Protein AF-A0A850QCF2-F1 (afdb_monomer)

Organism: NCBI:txid2729614

Structure (mmCIF, N/CA/C/O backbone):
data_AF-A0A850QCF2-F1
#
_entry.id   AF-A0A850QCF2-F1
#
loop_
_atom_site.group_PDB
_atom_site.id
_atom_site.type_symbol
_atom_site.label_atom_id
_atom_site.label_alt_id
_atom_site.label_comp_id
_atom_site.label_asym_id
_atom_site.label_entity_id
_atom_site.label_seq_id
_atom_site.pdbx_PDB_ins_code
_atom_site.Cartn_x
_atom_site.Cartn_y
_atom_site.Cartn_z
_atom_site.occupancy
_atom_site.B_iso_or_equiv
_atom_site.auth_seq_id
_atom_site.auth_comp_id
_atom_site.auth_asym_id
_atom_site.auth_atom_id
_atom_site.pdbx_PDB_model_num
ATOM 1 N N . MET A 1 1 ? -10.820 -9.835 17.219 1.00 57.31 1 MET A N 1
ATOM 2 C CA . MET A 1 1 ? -11.211 -9.690 15.806 1.00 57.31 1 MET A CA 1
ATOM 3 C C . MET A 1 1 ? -10.052 -10.197 14.984 1.00 57.31 1 MET A C 1
ATOM 5 O O . MET A 1 1 ? -8.922 -9.840 15.303 1.00 57.31 1 MET A O 1
ATOM 9 N N . ASP A 1 2 ? -10.322 -11.076 14.027 1.00 75.44 2 ASP A N 1
ATOM 10 C CA . ASP A 1 2 ? -9.304 -11.530 13.084 1.00 75.44 2 ASP A CA 1
ATOM 11 C C . ASP A 1 2 ? -8.929 -10.372 12.156 1.00 75.44 2 ASP A C 1
ATOM 13 O O . ASP A 1 2 ? -9.788 -9.575 11.780 1.00 75.44 2 ASP A O 1
ATOM 17 N N . LYS A 1 3 ? -7.638 -10.242 11.844 1.00 80.69 3 LYS A N 1
ATOM 18 C CA . LYS A 1 3 ? -7.148 -9.202 10.937 1.00 80.69 3 LYS A CA 1
ATOM 19 C C . LYS A 1 3 ? -7.465 -9.570 9.490 1.00 80.69 3 LYS A C 1
ATOM 21 O O . LYS A 1 3 ? -7.282 -10.726 9.100 1.00 80.69 3 LYS A O 1
ATOM 26 N N . ILE A 1 4 ? -7.885 -8.590 8.693 1.00 88.31 4 ILE A N 1
ATOM 27 C CA . ILE A 1 4 ? -8.077 -8.760 7.246 1.00 88.31 4 ILE A CA 1
ATOM 28 C C . ILE A 1 4 ? -6.694 -8.791 6.602 1.00 88.31 4 ILE A C 1
ATOM 30 O O . ILE A 1 4 ? -5.957 -7.815 6.665 1.00 88.31 4 ILE A O 1
ATOM 34 N N . LYS A 1 5 ? -6.300 -9.912 6.004 1.00 91.62 5 LYS A N 1
ATOM 35 C CA . LYS A 1 5 ? -4.967 -10.033 5.401 1.00 91.62 5 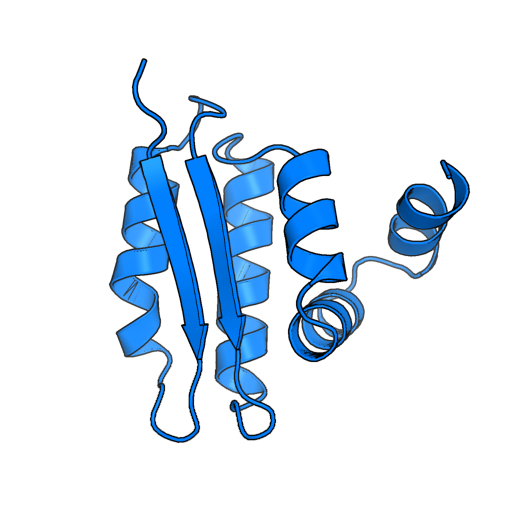LYS A CA 1
ATOM 36 C C . LYS A 1 5 ? -4.992 -9.545 3.963 1.00 91.62 5 LYS A C 1
ATOM 38 O O . LYS A 1 5 ? -5.753 -10.070 3.155 1.00 91.62 5 LYS A O 1
ATOM 43 N N . ILE A 1 6 ? -4.134 -8.582 3.648 1.00 91.69 6 ILE A N 1
ATOM 44 C CA . ILE A 1 6 ? -4.009 -7.992 2.317 1.00 91.69 6 ILE A CA 1
ATOM 45 C C . ILE A 1 6 ? -2.576 -8.201 1.846 1.00 91.69 6 ILE A C 1
ATOM 47 O O . ILE A 1 6 ? -1.633 -7.666 2.431 1.00 91.69 6 ILE A O 1
ATOM 51 N N . ASN A 1 7 ? -2.422 -8.987 0.781 1.00 91.50 7 ASN A N 1
ATOM 52 C CA . ASN A 1 7 ? -1.121 -9.232 0.182 1.00 91.50 7 ASN A CA 1
ATOM 53 C C . ASN A 1 7 ? -0.861 -8.249 -0.959 1.00 91.50 7 ASN A C 1
ATOM 55 O O . ASN A 1 7 ? -1.599 -8.214 -1.941 1.00 91.50 7 ASN A O 1
ATOM 59 N N . LEU A 1 8 ? 0.203 -7.472 -0.826 1.00 91.25 8 LEU A N 1
ATOM 60 C CA . LEU A 1 8 ? 0.691 -6.541 -1.828 1.00 91.25 8 LEU A CA 1
ATOM 61 C C . LEU A 1 8 ? 1.764 -7.260 -2.643 1.00 91.25 8 LEU A C 1
ATOM 63 O O . LEU A 1 8 ? 2.940 -7.252 -2.276 1.00 91.25 8 LEU A O 1
ATOM 67 N N . SER A 1 9 ? 1.346 -7.911 -3.726 1.00 89.75 9 SER A N 1
ATOM 68 C CA . SER A 1 9 ? 2.249 -8.671 -4.588 1.00 89.75 9 SER A CA 1
ATOM 69 C C . SER A 1 9 ? 2.320 -8.108 -5.998 1.00 89.75 9 SER A C 1
ATOM 71 O O . SER A 1 9 ? 1.293 -7.736 -6.568 1.00 89.75 9 SER A O 1
ATOM 73 N N . SER A 1 10 ? 3.517 -8.092 -6.576 1.00 89.38 10 SER A N 1
ATOM 74 C CA . SER A 1 10 ? 3.733 -7.692 -7.966 1.00 89.38 10 SER A CA 1
ATOM 75 C C . SER A 1 10 ? 4.895 -8.475 -8.571 1.00 89.38 10 SER A C 1
ATOM 77 O O . SER A 1 10 ? 5.949 -8.592 -7.953 1.00 89.38 10 SER A O 1
ATOM 79 N N . GLN A 1 11 ? 4.681 -8.971 -9.787 1.00 88.06 11 GLN A N 1
ATOM 80 C CA . GLN A 1 11 ? 5.633 -9.687 -10.637 1.00 88.06 11 GLN A CA 1
ATOM 81 C C . GLN A 1 11 ? 5.652 -9.040 -12.032 1.00 88.06 11 GLN A C 1
ATOM 83 O O . GLN A 1 11 ? 4.789 -8.217 -12.356 1.00 88.06 11 GLN A O 1
ATOM 88 N N . MET A 1 12 ? 6.575 -9.450 -12.905 1.00 87.00 12 MET A N 1
ATOM 89 C CA . MET A 1 12 ? 6.663 -8.968 -14.295 1.00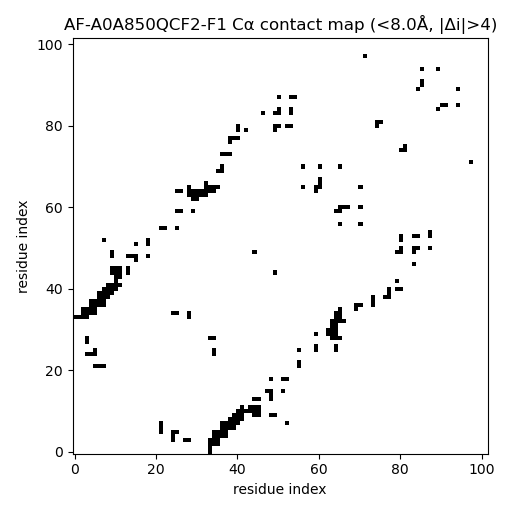 87.00 12 MET A CA 1
ATOM 90 C C . MET A 1 12 ? 5.328 -8.992 -15.067 1.00 87.00 12 MET A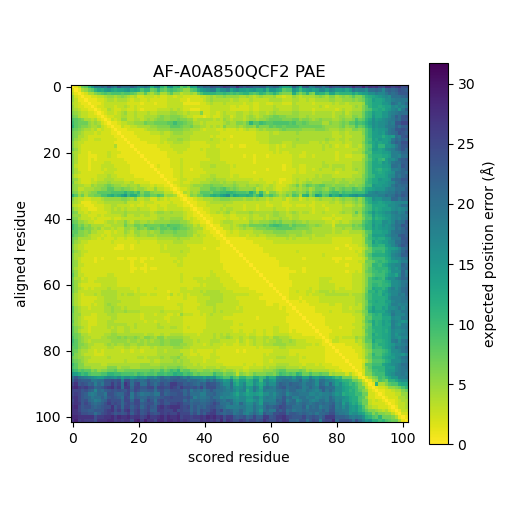 C 1
ATOM 92 O O . MET A 1 12 ? 5.069 -8.118 -15.894 1.00 87.00 12 MET A O 1
ATOM 96 N N . THR A 1 13 ? 4.490 -10.007 -14.837 1.00 88.81 13 THR A N 1
ATOM 97 C CA . THR A 1 13 ? 3.214 -10.205 -15.548 1.00 88.81 13 THR A CA 1
ATOM 98 C C . THR A 1 13 ? 2.027 -9.516 -14.883 1.00 88.81 13 THR A C 1
ATOM 100 O O . THR A 1 13 ? 0.941 -9.512 -15.461 1.00 88.81 13 THR A O 1
ATOM 103 N N . THR A 1 14 ? 2.214 -8.941 -13.693 1.00 87.62 14 THR A N 1
ATOM 104 C CA . THR A 1 14 ? 1.148 -8.267 -12.954 1.00 87.62 14 THR A CA 1
ATOM 105 C C . THR A 1 14 ? 0.687 -7.021 -13.703 1.00 87.62 14 THR A C 1
ATOM 107 O O . THR A 1 14 ? 1.474 -6.246 -14.249 1.00 87.62 14 THR A O 1
ATOM 110 N N . THR A 1 15 ? -0.621 -6.818 -13.715 1.00 90.69 15 THR A N 1
ATOM 111 C CA . THR A 1 15 ? -1.307 -5.682 -14.322 1.00 90.69 15 THR A CA 1
ATOM 112 C C . THR A 1 15 ? -2.149 -4.953 -13.278 1.00 90.69 15 THR A C 1
ATOM 114 O O . THR A 1 15 ? -2.319 -5.410 -12.151 1.00 90.69 15 THR A O 1
ATOM 117 N N . LEU A 1 16 ? -2.725 -3.805 -13.643 1.00 87.81 16 LEU A N 1
ATOM 118 C CA . LEU A 1 16 ? -3.617 -3.071 -12.738 1.00 87.81 16 LEU A CA 1
ATOM 119 C C . LEU A 1 16 ? -4.895 -3.849 -12.382 1.00 87.81 16 LEU A C 1
ATOM 121 O O . LEU A 1 16 ? -5.436 -3.639 -11.302 1.00 87.81 16 LEU A O 1
ATOM 125 N N . ALA A 1 17 ? -5.372 -4.738 -13.260 1.00 89.44 17 ALA A N 1
ATOM 126 C CA . ALA A 1 17 ? -6.545 -5.568 -12.975 1.00 89.44 17 ALA A CA 1
ATOM 127 C C . ALA A 1 17 ? -6.266 -6.557 -11.833 1.00 89.44 17 ALA A C 1
ATOM 129 O O . ALA A 1 17 ? -7.131 -6.821 -11.001 1.00 89.44 17 ALA A O 1
ATOM 130 N N . ASP A 1 18 ? -5.021 -7.019 -11.721 1.00 90.88 18 ASP A N 1
ATOM 131 C CA . ASP A 1 18 ? -4.593 -7.920 -10.651 1.00 90.88 18 ASP A CA 1
ATOM 132 C C . ASP A 1 18 ? -4.555 -7.229 -9.274 1.00 90.88 18 ASP A C 1
ATOM 134 O O . ASP A 1 18 ? -4.427 -7.896 -8.249 1.00 90.88 18 ASP A O 1
ATOM 138 N N . LEU A 1 19 ? -4.718 -5.899 -9.225 1.00 92.12 19 LEU A N 1
ATOM 139 C CA . LEU A 1 19 ? -4.837 -5.129 -7.985 1.00 92.12 19 LEU A CA 1
ATOM 140 C C . LEU A 1 19 ? -6.277 -5.038 -7.457 1.00 92.12 19 LEU A C 1
ATOM 142 O O . LEU A 1 19 ? -6.488 -4.518 -6.360 1.00 92.12 19 LEU A O 1
ATOM 146 N N . GLU A 1 20 ? -7.281 -5.536 -8.187 1.00 93.06 20 GLU A N 1
ATOM 147 C CA . GLU A 1 20 ? -8.672 -5.523 -7.716 1.00 93.06 20 GLU A CA 1
ATOM 148 C C . GLU A 1 20 ? -8.863 -6.207 -6.351 1.00 93.06 20 GLU A C 1
ATOM 150 O O . GLU A 1 20 ? -9.502 -5.598 -5.491 1.00 93.06 20 GLU A O 1
ATOM 155 N N . PRO A 1 21 ? -8.291 -7.395 -6.074 1.00 92.75 21 PRO A N 1
ATOM 156 C CA . PRO A 1 21 ? -8.401 -8.024 -4.756 1.00 92.75 21 PRO A CA 1
ATOM 157 C C . PRO A 1 21 ? -7.795 -7.180 -3.628 1.00 92.75 21 PRO A C 1
ATOM 159 O O . PRO A 1 21 ? -8.331 -7.156 -2.523 1.00 92.75 21 PRO A O 1
ATOM 162 N N . VAL A 1 22 ? -6.710 -6.449 -3.907 1.00 92.94 22 VAL A N 1
ATOM 163 C CA . VAL A 1 22 ? -6.089 -5.524 -2.944 1.00 92.94 22 VAL A CA 1
ATOM 164 C C . VAL A 1 22 ? -7.037 -4.365 -2.643 1.00 92.94 22 VAL A C 1
ATOM 166 O O . VAL A 1 22 ? -7.264 -4.041 -1.477 1.00 92.94 22 VAL A O 1
ATOM 169 N N . ARG A 1 23 ? -7.643 -3.775 -3.683 1.00 93.25 23 ARG A N 1
ATOM 170 C CA . ARG A 1 23 ? -8.665 -2.729 -3.532 1.00 93.25 23 ARG A CA 1
ATOM 171 C C . ARG A 1 23 ? -9.840 -3.222 -2.687 1.00 93.25 23 ARG A C 1
ATOM 173 O O . ARG A 1 23 ? -10.214 -2.540 -1.738 1.00 93.25 23 ARG A O 1
ATOM 180 N N . PHE A 1 24 ? -10.385 -4.398 -2.995 1.00 93.56 24 PHE A N 1
ATOM 181 C CA . PHE A 1 24 ? -11.502 -4.972 -2.242 1.00 93.56 24 PHE A CA 1
ATOM 182 C C . PHE A 1 24 ? -11.142 -5.231 -0.777 1.00 93.56 24 PHE A C 1
ATOM 184 O O . PHE A 1 24 ? -11.904 -4.843 0.102 1.00 93.56 24 PHE A O 1
ATOM 191 N N . GLY A 1 25 ? -9.963 -5.792 -0.497 1.00 91.44 25 GLY A N 1
ATOM 192 C CA . GLY A 1 25 ? -9.518 -6.011 0.881 1.00 91.44 25 GLY A CA 1
ATOM 193 C C . GLY A 1 25 ? -9.430 -4.711 1.689 1.00 91.44 25 GLY A C 1
ATOM 194 O O . GLY A 1 25 ? -9.804 -4.682 2.861 1.00 91.44 25 GLY A O 1
ATOM 195 N N . PHE A 1 26 ? -8.988 -3.612 1.067 1.00 92.88 26 PHE A N 1
ATOM 196 C CA . PHE A 1 26 ? -8.976 -2.302 1.723 1.00 92.88 26 PHE A CA 1
ATOM 197 C C . PHE A 1 26 ? -10.374 -1.730 1.950 1.00 92.88 26 PHE A C 1
ATOM 199 O O . PHE A 1 26 ? -10.617 -1.147 3.004 1.00 92.88 26 PHE A O 1
ATOM 206 N N . GLU A 1 27 ? -11.288 -1.911 0.998 1.00 93.25 27 GLU A N 1
ATOM 207 C CA . GLU A 1 27 ? -12.690 -1.506 1.143 1.00 93.25 27 GLU A CA 1
ATOM 208 C C . GLU A 1 27 ? -13.379 -2.263 2.286 1.00 93.25 27 GLU A C 1
ATOM 210 O O . GLU A 1 27 ? -14.093 -1.651 3.078 1.00 93.25 27 GLU A O 1
ATOM 215 N N . GLU A 1 28 ? -13.118 -3.565 2.431 1.00 91.69 28 GLU A N 1
ATOM 216 C CA . GLU A 1 28 ? -13.641 -4.373 3.541 1.00 91.69 28 GLU A CA 1
ATOM 217 C C . GLU A 1 28 ? -13.071 -3.955 4.903 1.00 91.69 28 GLU A C 1
ATOM 219 O O . GLU A 1 28 ? -13.753 -4.056 5.923 1.00 91.69 28 GLU A O 1
ATOM 224 N N . ALA A 1 29 ? -11.830 -3.470 4.932 1.00 89.25 29 ALA A N 1
ATOM 225 C CA . ALA A 1 29 ? -11.159 -3.043 6.154 1.00 89.25 29 ALA A CA 1
ATOM 226 C C . ALA A 1 29 ? -11.419 -1.576 6.535 1.00 89.25 29 ALA A C 1
ATOM 228 O O . ALA A 1 29 ? -10.998 -1.158 7.619 1.00 89.25 29 ALA A O 1
ATOM 229 N N . ALA A 1 30 ? -12.095 -0.791 5.695 1.00 91.69 30 ALA A N 1
ATOM 230 C CA . ALA A 1 30 ? -12.318 0.635 5.922 1.00 91.69 30 ALA A CA 1
ATOM 231 C C . ALA A 1 30 ? -12.955 0.921 7.297 1.00 91.69 30 ALA A C 1
ATOM 233 O O . ALA A 1 30 ? -13.956 0.320 7.687 1.00 91.69 30 ALA A O 1
ATOM 234 N N . GLY A 1 31 ? -12.352 1.842 8.053 1.00 86.38 31 GLY A N 1
ATOM 235 C CA . GLY A 1 31 ? -12.791 2.243 9.393 1.00 86.38 31 GLY A CA 1
ATOM 236 C C . GLY A 1 31 ? -12.550 1.218 10.508 1.00 86.38 31 GLY A C 1
ATOM 237 O O . GLY A 1 31 ? -13.027 1.430 11.622 1.00 86.38 31 GLY A O 1
ATOM 238 N N . THR A 1 32 ? -11.848 0.113 10.235 1.00 85.69 32 THR A N 1
ATOM 239 C CA . THR A 1 32 ? -11.617 -0.959 11.223 1.00 85.69 32 THR A CA 1
ATOM 240 C C . THR A 1 32 ? -10.201 -0.996 11.793 1.00 85.69 32 THR A C 1
ATOM 242 O O . THR A 1 32 ? -9.987 -1.674 12.797 1.00 85.69 32 THR A O 1
ATOM 245 N N . GLU A 1 33 ? -9.234 -0.342 11.137 1.00 81.25 33 GLU A N 1
ATOM 246 C CA . GLU A 1 33 ? -7.791 -0.424 11.430 1.00 81.25 33 GLU A CA 1
ATOM 247 C C . GLU A 1 33 ? -7.279 -1.870 11.607 1.00 81.25 33 GLU A C 1
ATOM 249 O O . GLU A 1 33 ? -6.329 -2.139 12.346 1.00 81.25 33 GLU A O 1
ATOM 254 N N . SER A 1 34 ? -7.939 -2.833 10.955 1.00 80.75 34 SER A N 1
ATOM 255 C CA . SER A 1 34 ? -7.722 -4.264 11.181 1.00 80.75 34 SER A CA 1
ATOM 256 C C . SER A 1 34 ? -6.983 -4.960 10.043 1.00 80.75 34 SER A C 1
ATOM 258 O O . SER A 1 34 ? -6.683 -6.150 10.168 1.00 80.75 34 SER A O 1
ATOM 260 N N . ALA A 1 35 ? -6.661 -4.253 8.953 1.00 87.69 35 ALA A N 1
ATOM 261 C CA . ALA A 1 35 ? -5.934 -4.863 7.852 1.00 87.69 35 ALA A CA 1
ATOM 262 C C . ALA A 1 35 ? -4.477 -5.145 8.237 1.00 87.69 35 ALA A C 1
ATOM 264 O O . ALA A 1 35 ? -3.798 -4.316 8.834 1.00 87.69 35 ALA A O 1
ATOM 265 N N . GLU A 1 36 ? -3.977 -6.320 7.882 1.00 90.50 36 GLU A N 1
ATOM 266 C CA . GLU A 1 36 ? -2.579 -6.717 7.982 1.00 90.50 36 GLU A CA 1
ATOM 267 C C . GLU A 1 36 ? -1.981 -6.753 6.577 1.00 90.50 36 GLU A C 1
ATOM 269 O O . GLU A 1 36 ? -2.470 -7.480 5.713 1.00 90.50 36 GLU A O 1
ATOM 274 N N . LEU A 1 37 ? -0.933 -5.958 6.362 1.00 89.81 37 LEU A N 1
ATOM 275 C CA . LEU A 1 37 ? -0.233 -5.874 5.087 1.00 89.81 37 LEU A CA 1
ATOM 276 C C . LEU A 1 37 ? 0.926 -6.867 5.044 1.00 89.81 37 LEU A C 1
ATOM 278 O O . LEU A 1 37 ? 1.763 -6.891 5.948 1.00 89.81 37 LEU A O 1
ATOM 282 N N . THR A 1 38 ? 1.006 -7.633 3.964 1.00 89.75 38 THR A N 1
ATOM 283 C CA . THR A 1 38 ? 2.201 -8.396 3.588 1.00 89.75 38 THR A CA 1
ATOM 284 C C . THR A 1 38 ? 2.680 -7.940 2.218 1.00 89.75 38 THR A C 1
ATOM 286 O O . THR A 1 38 ? 1.873 -7.481 1.412 1.00 89.75 38 THR A O 1
ATOM 289 N N . THR A 1 39 ? 3.980 -8.042 1.951 1.00 87.06 39 THR A N 1
ATOM 290 C CA . THR A 1 39 ? 4.587 -7.605 0.687 1.00 87.06 39 THR A CA 1
ATOM 291 C C . THR A 1 39 ? 5.372 -8.724 0.035 1.00 87.06 39 THR A C 1
ATOM 293 O O . THR A 1 39 ? 6.134 -9.422 0.700 1.00 87.06 39 THR A O 1
ATOM 296 N N . ASP A 1 40 ? 5.195 -8.856 -1.276 1.00 90.25 40 ASP A N 1
ATOM 297 C CA . ASP A 1 40 ? 5.931 -9.784 -2.135 1.00 90.25 40 ASP A CA 1
ATOM 298 C C . ASP A 1 40 ? 6.106 -9.145 -3.523 1.00 90.25 40 ASP A C 1
ATOM 300 O O . ASP A 1 40 ? 5.323 -9.364 -4.448 1.00 90.25 40 ASP A O 1
ATOM 304 N N . ILE A 1 41 ? 7.050 -8.206 -3.618 1.00 90.00 41 ILE A N 1
ATOM 305 C CA . ILE A 1 41 ? 7.243 -7.348 -4.795 1.00 90.00 41 ILE A CA 1
ATOM 306 C C . ILE A 1 41 ? 8.581 -7.681 -5.445 1.00 90.00 41 ILE A C 1
ATOM 308 O O . ILE A 1 41 ? 9.629 -7.440 -4.846 1.00 90.00 41 ILE A O 1
ATOM 312 N N . ASP A 1 42 ? 8.529 -8.155 -6.688 1.00 88.62 42 ASP A N 1
ATOM 313 C CA . ASP A 1 42 ? 9.708 -8.531 -7.464 1.00 88.62 42 ASP A CA 1
ATOM 314 C C . ASP A 1 42 ? 10.478 -7.322 -8.014 1.00 88.62 42 ASP A C 1
ATOM 316 O O . ASP A 1 42 ? 9.923 -6.258 -8.327 1.00 88.62 42 ASP A O 1
ATOM 320 N N . ASP A 1 43 ? 11.774 -7.539 -8.240 1.00 82.88 43 ASP A N 1
ATOM 321 C CA . ASP A 1 43 ? 12.712 -6.572 -8.818 1.00 82.88 43 ASP A CA 1
ATOM 322 C C . ASP A 1 43 ? 12.440 -6.224 -10.291 1.00 82.88 43 ASP A C 1
ATOM 324 O O . ASP A 1 43 ? 13.050 -5.299 -10.827 1.00 82.88 43 ASP A O 1
ATOM 328 N N . ASP A 1 44 ? 11.512 -6.893 -10.964 1.00 87.19 44 ASP A N 1
ATOM 329 C CA . ASP A 1 44 ? 11.079 -6.581 -12.332 1.00 87.19 44 ASP A CA 1
ATOM 330 C C . ASP A 1 44 ? 9.627 -6.079 -12.407 1.00 87.19 44 ASP A C 1
ATOM 332 O O . ASP A 1 44 ? 9.103 -5.846 -13.498 1.00 87.19 44 ASP A O 1
ATOM 336 N N . SER A 1 45 ? 9.008 -5.827 -11.248 1.00 87.38 45 SER A N 1
ATOM 337 C CA . SER A 1 45 ? 7.685 -5.215 -11.142 1.00 87.38 45 SER A CA 1
ATOM 338 C C . SER A 1 45 ? 7.576 -3.925 -11.951 1.00 87.38 45 SER A C 1
ATOM 340 O O . SER A 1 45 ? 8.452 -3.057 -11.895 1.00 87.38 45 SER A O 1
ATOM 342 N N . SER A 1 46 ? 6.454 -3.781 -12.657 1.00 87.50 46 SER A N 1
ATOM 343 C CA . SER A 1 46 ? 6.141 -2.590 -13.444 1.00 87.50 46 SER A CA 1
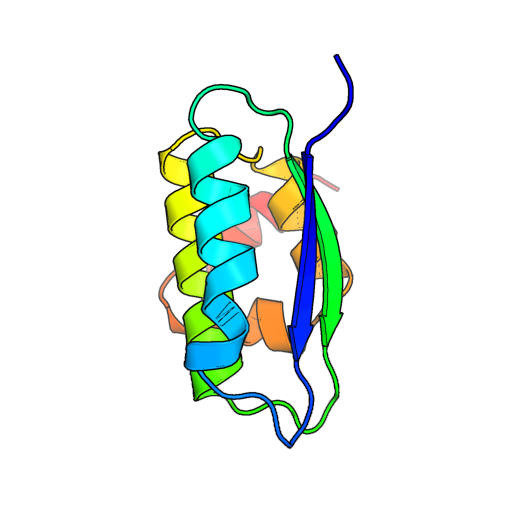ATOM 344 C C . SER A 1 46 ? 5.914 -1.372 -12.554 1.00 87.50 46 SER A C 1
ATOM 346 O O . SER A 1 46 ? 5.101 -1.422 -11.628 1.00 87.50 46 SER A O 1
ATOM 348 N N . ASP A 1 47 ? 6.539 -0.243 -12.901 1.00 85.81 47 ASP A N 1
ATOM 349 C CA . ASP A 1 47 ? 6.321 1.043 -12.232 1.00 85.81 47 ASP A CA 1
ATOM 350 C C . ASP A 1 47 ? 4.824 1.367 -12.120 1.00 85.81 47 ASP A C 1
ATOM 352 O O . ASP A 1 47 ? 4.365 1.769 -11.059 1.00 85.81 47 ASP A O 1
ATOM 356 N N . VAL A 1 48 ? 4.032 1.125 -13.173 1.00 86.06 48 VAL A N 1
ATOM 357 C CA . VAL A 1 48 ? 2.580 1.395 -13.178 1.00 86.06 48 VAL A CA 1
ATOM 358 C C . VAL A 1 48 ? 1.846 0.600 -12.094 1.00 86.06 48 VAL A C 1
ATOM 360 O O . VAL A 1 48 ? 0.954 1.135 -11.437 1.00 86.06 48 VAL A O 1
ATOM 363 N N . VAL A 1 49 ? 2.229 -0.659 -11.883 1.00 89.88 49 VAL A N 1
ATOM 364 C CA . VAL A 1 49 ? 1.641 -1.519 -10.847 1.00 89.88 49 VAL A CA 1
ATOM 365 C C . VAL A 1 49 ? 2.078 -1.054 -9.463 1.00 89.88 49 VAL A C 1
ATOM 367 O O . VAL A 1 49 ? 1.234 -0.906 -8.584 1.00 89.88 49 VAL A O 1
ATOM 370 N N . LEU A 1 50 ? 3.362 -0.735 -9.282 1.00 90.56 50 LEU A N 1
ATOM 371 C CA . LEU A 1 50 ? 3.883 -0.182 -8.027 1.00 90.56 50 LEU A CA 1
ATOM 372 C C . LEU A 1 50 ? 3.186 1.134 -7.656 1.00 90.56 50 LEU A C 1
ATOM 374 O O . LEU A 1 50 ? 2.810 1.337 -6.501 1.00 90.56 50 LEU A O 1
ATOM 378 N N . PHE A 1 51 ? 2.943 1.997 -8.645 1.00 87.69 51 PHE A N 1
ATOM 379 C CA . PHE A 1 51 ? 2.157 3.217 -8.486 1.00 87.69 51 PHE A CA 1
ATOM 380 C C . PHE A 1 51 ? 0.715 2.915 -8.064 1.00 87.69 51 PHE A C 1
ATOM 382 O O . PHE A 1 51 ? 0.214 3.542 -7.130 1.00 87.69 51 PHE A O 1
ATOM 389 N N . GLY A 1 52 ? 0.061 1.939 -8.698 1.00 89.31 52 GLY A N 1
ATOM 390 C CA . GLY A 1 52 ? -1.286 1.503 -8.324 1.00 89.31 52 GLY A CA 1
ATOM 391 C C . GLY A 1 52 ? -1.359 0.985 -6.885 1.00 89.31 52 GLY A C 1
ATOM 392 O O . GLY A 1 52 ? -2.223 1.411 -6.119 1.00 89.31 52 GLY A O 1
ATOM 393 N N . ILE A 1 53 ? -0.412 0.135 -6.478 1.00 93.25 53 ILE A N 1
ATOM 394 C CA . ILE A 1 53 ? -0.310 -0.388 -5.106 1.00 93.25 53 ILE A CA 1
ATOM 395 C C . ILE A 1 53 ? -0.148 0.761 -4.106 1.00 93.25 53 ILE A C 1
ATOM 397 O O . ILE A 1 53 ? -0.858 0.824 -3.101 1.00 93.25 53 ILE A O 1
ATOM 401 N N . ALA A 1 54 ? 0.748 1.705 -4.386 1.00 90.88 54 ALA A N 1
ATOM 402 C CA . ALA A 1 54 ? 0.989 2.835 -3.502 1.00 90.88 54 ALA A CA 1
ATOM 403 C C . ALA A 1 54 ? -0.231 3.769 -3.375 1.00 90.88 54 ALA A C 1
ATOM 405 O O . ALA A 1 54 ? -0.554 4.216 -2.271 1.00 90.88 54 ALA A O 1
ATOM 406 N N . GLN A 1 55 ? -0.974 4.006 -4.462 1.00 88.94 55 GLN A N 1
ATOM 407 C CA . GLN A 1 55 ? -2.250 4.732 -4.415 1.00 88.94 55 GLN A CA 1
ATOM 408 C C . GLN A 1 55 ? -3.290 4.021 -3.544 1.00 88.94 55 GLN A C 1
ATOM 410 O O . GLN A 1 55 ? -3.943 4.674 -2.727 1.00 88.94 55 GLN A O 1
ATOM 415 N N . LEU A 1 56 ? -3.420 2.698 -3.671 1.00 91.94 56 LEU A N 1
ATOM 416 C CA . LEU A 1 56 ? -4.356 1.909 -2.866 1.00 91.94 56 LEU A CA 1
ATOM 417 C C . LEU A 1 56 ? -4.035 1.996 -1.373 1.00 91.94 56 LEU A C 1
ATOM 419 O O . LEU A 1 56 ? -4.938 2.212 -0.568 1.00 91.94 56 LEU A O 1
ATOM 423 N N . ILE A 1 57 ? -2.760 1.915 -0.997 1.00 91.62 57 ILE A N 1
ATOM 424 C CA . ILE A 1 57 ? -2.352 2.033 0.408 1.00 91.62 57 ILE A CA 1
ATOM 425 C C . ILE A 1 57 ? -2.594 3.451 0.949 1.00 91.62 57 ILE A C 1
ATOM 427 O O . ILE A 1 57 ? -3.011 3.601 2.096 1.00 91.62 57 ILE A O 1
ATOM 431 N N . MET A 1 58 ? -2.380 4.505 0.154 1.00 88.12 58 MET A N 1
ATOM 432 C CA . MET A 1 58 ? -2.708 5.872 0.586 1.00 88.12 58 MET A CA 1
ATOM 433 C C . MET A 1 58 ? -4.208 6.062 0.825 1.00 88.12 58 MET A C 1
ATOM 435 O O . MET A 1 58 ? -4.596 6.703 1.803 1.00 88.12 58 MET A O 1
ATOM 439 N N . VAL A 1 59 ? -5.054 5.490 -0.035 1.00 89.00 59 VAL A N 1
ATOM 440 C CA . VAL A 1 59 ? -6.505 5.467 0.189 1.00 89.00 59 VAL A CA 1
ATOM 441 C C . VAL A 1 59 ? -6.824 4.682 1.459 1.00 89.00 59 VAL A C 1
ATOM 443 O O . VAL A 1 59 ? -7.521 5.201 2.323 1.00 89.00 59 VAL A O 1
ATOM 446 N N . ALA A 1 60 ? -6.248 3.493 1.634 1.00 89.75 60 ALA A N 1
ATOM 447 C CA . ALA A 1 60 ? -6.441 2.668 2.824 1.00 89.75 60 ALA A CA 1
ATOM 448 C C . ALA A 1 60 ? -6.060 3.395 4.122 1.00 89.75 60 ALA A C 1
ATOM 450 O O . ALA A 1 60 ? -6.749 3.269 5.133 1.00 89.75 60 ALA A O 1
ATOM 451 N N . LEU A 1 61 ? -4.991 4.194 4.097 1.00 88.44 61 LEU A N 1
ATOM 452 C CA . LEU A 1 61 ? -4.581 5.017 5.229 1.00 88.44 61 LEU A CA 1
ATOM 453 C C . LEU A 1 61 ? -5.603 6.123 5.529 1.00 88.44 61 LEU A C 1
ATOM 455 O O . LEU A 1 61 ? -5.926 6.375 6.689 1.00 88.44 61 LEU A O 1
ATOM 459 N N . LYS A 1 62 ? -6.129 6.784 4.491 1.00 88.38 62 LYS A N 1
ATOM 460 C CA . LYS A 1 62 ? -7.158 7.826 4.628 1.00 88.38 62 LYS A CA 1
ATOM 461 C C . LYS A 1 62 ? -8.473 7.262 5.171 1.00 88.38 62 LYS A C 1
ATOM 463 O O . LYS A 1 62 ? -9.108 7.901 6.007 1.00 88.38 62 LYS A O 1
ATOM 468 N N . GLU A 1 63 ? -8.846 6.071 4.721 1.00 89.94 63 GLU A N 1
ATOM 469 C CA . GLU A 1 63 ? -10.054 5.354 5.139 1.00 89.94 63 GLU A CA 1
ATOM 470 C C . GLU A 1 63 ? -9.867 4.587 6.462 1.00 89.94 63 GLU A C 1
ATOM 472 O O . GLU A 1 63 ? -10.759 3.850 6.871 1.00 89.94 63 GLU A O 1
ATOM 477 N N . GLN A 1 64 ? -8.727 4.742 7.152 1.00 89.81 64 GLN A N 1
ATOM 478 C CA . GLN A 1 64 ? -8.426 4.057 8.421 1.00 89.81 64 GLN A CA 1
ATOM 479 C C . GLN A 1 64 ? -8.562 2.524 8.322 1.00 89.81 64 GLN A C 1
ATOM 481 O O . GLN A 1 64 ? -8.956 1.849 9.271 1.00 89.81 64 GLN A O 1
ATOM 486 N N . ALA A 1 65 ? -8.256 1.957 7.155 1.00 90.44 65 ALA A N 1
ATOM 487 C CA . ALA A 1 65 ? -8.169 0.512 6.961 1.00 90.44 65 ALA A CA 1
ATOM 488 C C . ALA A 1 65 ? -6.848 -0.050 7.510 1.00 90.44 65 ALA A C 1
ATOM 490 O O . ALA A 1 65 ? -6.815 -1.152 8.057 1.00 90.44 65 ALA A O 1
ATOM 491 N N . VAL A 1 66 ? -5.774 0.737 7.395 1.00 90.19 66 VAL A N 1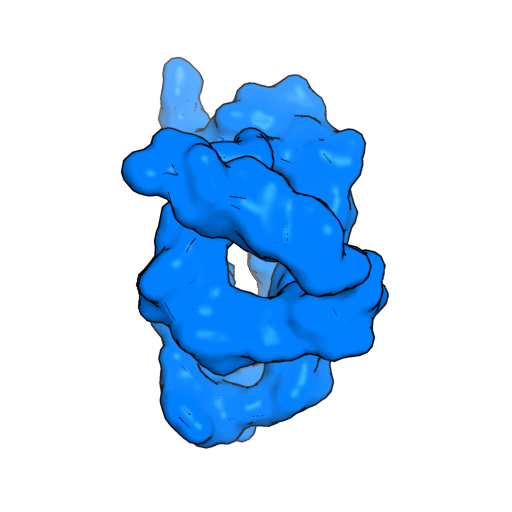
ATOM 492 C CA . VAL A 1 66 ? -4.420 0.444 7.888 1.00 90.19 66 VAL A CA 1
ATOM 493 C C . VAL A 1 66 ? -3.881 1.618 8.696 1.00 90.19 66 VAL A C 1
ATOM 495 O O . VAL A 1 66 ? -4.265 2.767 8.472 1.00 90.19 66 VAL A O 1
ATOM 498 N N . THR A 1 67 ? -2.939 1.347 9.595 1.00 89.06 67 THR A N 1
ATOM 499 C CA . THR A 1 67 ? -2.250 2.390 10.363 1.00 89.06 67 THR A CA 1
ATOM 500 C C . THR A 1 67 ? -0.963 2.853 9.677 1.00 89.06 67 THR A C 1
ATOM 502 O O . THR A 1 67 ? -0.362 2.140 8.868 1.00 89.06 67 THR A O 1
ATOM 505 N N . LYS A 1 68 ? -0.482 4.049 10.044 1.00 86.81 68 LYS A N 1
ATOM 506 C CA . LYS A 1 68 ? 0.802 4.587 9.552 1.00 86.81 68 LYS A CA 1
ATOM 507 C C . LYS A 1 68 ? 1.979 3.654 9.839 1.00 86.81 68 LYS A C 1
ATOM 509 O O . LYS A 1 68 ? 2.859 3.510 8.993 1.00 86.81 68 LYS A O 1
ATOM 514 N N . ASP A 1 69 ? 1.980 3.006 11.000 1.00 87.62 69 ASP A N 1
ATOM 515 C CA . ASP A 1 69 ? 3.053 2.097 11.405 1.00 87.62 69 ASP A CA 1
ATOM 516 C C . ASP A 1 69 ? 3.071 0.839 10.529 1.00 87.62 69 ASP A C 1
ATOM 518 O O . ASP A 1 69 ? 4.136 0.393 10.108 1.00 87.62 69 ASP A O 1
ATOM 522 N N . GLN A 1 70 ? 1.895 0.308 10.174 1.00 87.69 70 GLN A N 1
ATOM 523 C CA . GLN A 1 70 ? 1.780 -0.832 9.261 1.00 87.69 70 GLN A CA 1
ATOM 524 C C . GLN A 1 70 ? 2.264 -0.488 7.855 1.00 87.69 70 GLN A C 1
ATOM 526 O O . GLN A 1 70 ? 3.006 -1.265 7.254 1.00 87.69 70 GLN A O 1
ATOM 531 N N . VAL A 1 71 ? 1.891 0.688 7.344 1.00 88.94 71 VAL A N 1
ATOM 532 C CA . VAL A 1 71 ? 2.386 1.173 6.049 1.00 88.94 71 VAL A CA 1
ATOM 533 C C . VAL A 1 71 ? 3.901 1.358 6.097 1.00 88.94 71 VAL A C 1
ATOM 535 O O . VAL A 1 71 ? 4.600 0.900 5.206 1.00 88.94 71 VAL A O 1
ATOM 538 N N . THR A 1 72 ? 4.440 1.941 7.165 1.00 87.25 72 THR A N 1
ATOM 539 C CA . THR A 1 72 ? 5.890 2.150 7.300 1.00 87.25 72 THR A CA 1
ATOM 540 C C . THR A 1 72 ? 6.645 0.822 7.333 1.00 87.25 72 THR A C 1
ATOM 542 O O . THR A 1 72 ? 7.606 0.650 6.588 1.00 87.25 72 THR A O 1
ATOM 545 N N . ALA A 1 73 ? 6.175 -0.153 8.118 1.00 87.81 73 ALA A N 1
ATOM 546 C CA . ALA A 1 73 ? 6.754 -1.496 8.157 1.00 87.81 73 ALA A CA 1
ATOM 547 C C . ALA A 1 73 ? 6.739 -2.177 6.776 1.00 87.81 73 ALA A C 1
ATOM 549 O O . ALA A 1 73 ? 7.721 -2.800 6.386 1.00 87.81 73 ALA A O 1
ATOM 550 N N . THR A 1 74 ? 5.656 -1.995 6.018 1.00 88.25 74 THR A N 1
ATOM 551 C CA . THR A 1 74 ? 5.485 -2.491 4.641 1.00 88.25 74 THR A CA 1
ATOM 552 C C . THR A 1 74 ? 6.488 -1.855 3.670 1.00 88.25 74 THR A C 1
ATOM 554 O O . T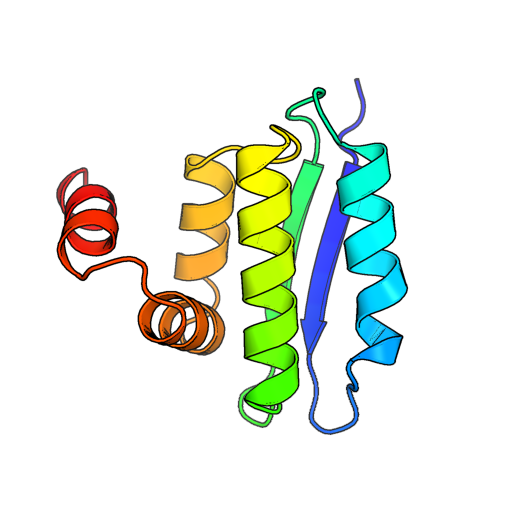HR A 1 74 ? 7.058 -2.537 2.822 1.00 88.25 74 THR A O 1
ATOM 557 N N . LEU A 1 75 ? 6.733 -0.547 3.786 1.00 87.75 75 LEU A N 1
ATOM 558 C CA . LEU A 1 75 ? 7.683 0.165 2.924 1.00 87.75 75 LEU A CA 1
ATOM 559 C C . LEU A 1 75 ? 9.136 -0.196 3.242 1.00 87.75 75 LEU A C 1
ATOM 561 O O . LEU A 1 75 ? 9.955 -0.285 2.331 1.00 87.75 75 LEU A O 1
ATOM 565 N N . LEU A 1 76 ? 9.455 -0.464 4.511 1.00 85.94 76 LEU A N 1
ATOM 566 C CA . LEU A 1 76 ? 10.791 -0.906 4.921 1.00 85.94 76 LEU A CA 1
ATOM 567 C C . LEU A 1 76 ? 11.169 -2.277 4.346 1.00 85.94 76 LEU A C 1
ATOM 569 O O . LEU A 1 76 ? 12.352 -2.541 4.140 1.00 85.94 76 LEU A O 1
ATOM 573 N N . THR A 1 77 ? 10.192 -3.146 4.074 1.00 86.06 77 THR A N 1
ATOM 574 C CA . THR A 1 77 ? 10.436 -4.468 3.480 1.00 86.06 77 THR A CA 1
ATOM 575 C C . THR A 1 77 ? 10.419 -4.462 1.951 1.00 86.06 77 THR A C 1
ATOM 577 O O . THR A 1 77 ? 10.804 -5.461 1.350 1.00 86.06 77 THR A O 1
ATOM 580 N N . SER A 1 78 ? 10.020 -3.357 1.304 1.00 86.94 78 SER A N 1
ATOM 581 C CA . SER A 1 78 ? 9.966 -3.243 -0.159 1.00 86.94 78 SER A CA 1
ATOM 582 C C . SER A 1 78 ? 10.520 -1.896 -0.658 1.00 86.94 78 SER A C 1
ATOM 584 O O . SER A 1 78 ? 9.770 -0.925 -0.804 1.00 86.94 78 SER A O 1
ATOM 586 N N . PRO A 1 79 ? 11.826 -1.825 -0.989 1.00 86.38 79 PRO A N 1
ATOM 587 C CA . PRO A 1 79 ? 12.470 -0.597 -1.464 1.00 86.38 79 PRO A CA 1
ATOM 588 C C . PRO A 1 79 ? 11.815 0.002 -2.716 1.00 86.38 79 PRO A C 1
ATOM 590 O O . PRO A 1 79 ? 11.602 1.209 -2.790 1.00 86.38 79 PRO A O 1
ATOM 593 N N . LYS A 1 80 ? 11.417 -0.837 -3.680 1.00 87.56 80 LYS A N 1
ATOM 594 C CA . LYS A 1 80 ? 10.735 -0.388 -4.904 1.00 87.56 80 LYS A CA 1
ATOM 595 C C . LYS A 1 80 ? 9.375 0.245 -4.641 1.00 87.56 80 LYS A C 1
ATOM 597 O O . LYS A 1 80 ? 9.012 1.230 -5.281 1.00 87.56 80 LYS A O 1
ATOM 602 N N . LEU A 1 81 ? 8.619 -0.311 -3.696 1.00 88.19 81 LEU A N 1
ATOM 603 C CA . LEU A 1 81 ? 7.356 0.286 -3.290 1.00 88.19 81 LEU A CA 1
ATOM 604 C C . LEU A 1 81 ? 7.599 1.619 -2.577 1.00 88.19 81 LEU A C 1
ATOM 606 O O . LEU A 1 81 ? 6.900 2.588 -2.862 1.00 88.19 81 LEU A O 1
ATOM 610 N N . ALA A 1 82 ? 8.620 1.706 -1.719 1.00 87.50 82 ALA A N 1
ATOM 611 C CA . ALA A 1 82 ? 9.015 2.965 -1.091 1.00 87.50 82 ALA A CA 1
ATOM 612 C C . ALA A 1 82 ? 9.357 4.047 -2.132 1.00 87.50 82 ALA A C 1
ATOM 614 O O . ALA A 1 82 ? 8.877 5.175 -2.016 1.00 87.50 82 ALA A O 1
ATOM 615 N N . GLU A 1 83 ? 10.091 3.709 -3.197 1.00 86.38 83 GLU A N 1
ATOM 616 C CA . GLU A 1 83 ? 10.349 4.634 -4.310 1.00 86.38 83 GLU A CA 1
ATOM 617 C C . GLU A 1 83 ? 9.062 5.094 -5.007 1.00 86.38 83 GLU A C 1
ATOM 619 O O . GLU A 1 83 ? 8.912 6.281 -5.306 1.00 86.38 83 GLU A O 1
ATOM 624 N N . ALA A 1 84 ? 8.108 4.189 -5.243 1.00 86.00 84 ALA A N 1
ATOM 625 C CA . ALA A 1 84 ? 6.815 4.554 -5.819 1.00 86.00 84 ALA A CA 1
ATOM 626 C C . ALA A 1 84 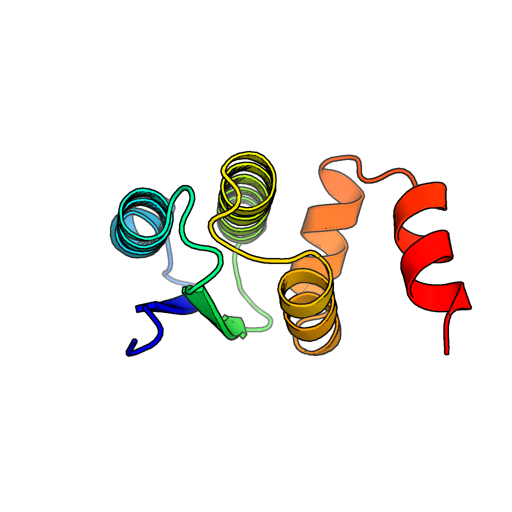? 6.040 5.527 -4.910 1.00 86.00 84 ALA A C 1
ATOM 628 O O . ALA A 1 84 ? 5.473 6.502 -5.401 1.00 86.00 84 ALA A O 1
ATOM 629 N N . PHE A 1 85 ? 6.080 5.334 -3.589 1.00 84.31 85 PHE A N 1
ATOM 630 C CA . PHE A 1 85 ? 5.489 6.260 -2.615 1.00 84.31 85 PHE A CA 1
ATOM 631 C C . PHE A 1 85 ? 6.130 7.651 -2.635 1.00 84.31 85 PHE A C 1
ATOM 633 O O . PHE A 1 85 ? 5.408 8.650 -2.622 1.00 84.31 85 PHE A O 1
ATOM 640 N N . VAL A 1 86 ? 7.464 7.728 -2.716 1.00 80.75 86 VAL A N 1
ATOM 641 C CA . VAL A 1 86 ? 8.195 9.000 -2.875 1.00 80.75 86 VAL A CA 1
ATOM 642 C C . VAL A 1 86 ? 7.720 9.713 -4.143 1.00 80.75 86 VAL A C 1
ATOM 644 O O . VAL A 1 86 ? 7.393 10.899 -4.118 1.00 80.75 86 VAL A O 1
ATOM 647 N N . ARG A 1 87 ? 7.615 8.982 -5.261 1.00 75.44 87 ARG A N 1
ATOM 648 C CA . ARG A 1 87 ? 7.221 9.540 -6.564 1.00 75.44 87 ARG A CA 1
ATOM 649 C C . ARG A 1 87 ? 5.772 10.043 -6.608 1.00 75.44 87 ARG A C 1
ATOM 651 O O . ARG A 1 87 ? 5.494 10.946 -7.393 1.00 75.44 87 ARG A O 1
ATOM 658 N N . ILE A 1 88 ? 4.856 9.503 -5.795 1.00 68.56 88 ILE A N 1
ATOM 659 C CA . ILE A 1 88 ? 3.458 9.986 -5.724 1.00 68.56 88 ILE A CA 1
ATOM 660 C C . ILE A 1 88 ? 3.320 11.240 -4.843 1.00 68.56 88 ILE A C 1
ATOM 662 O O . ILE A 1 88 ? 2.286 11.907 -4.877 1.00 68.56 88 ILE A O 1
ATOM 666 N N . GLY A 1 89 ? 4.374 11.634 -4.126 1.00 56.50 89 GLY A N 1
ATOM 667 C CA . GLY A 1 89 ? 4.409 12.913 -3.425 1.00 56.50 89 GLY A CA 1
ATOM 668 C C . GLY A 1 89 ? 4.060 12.844 -1.943 1.00 56.50 89 GLY A C 1
ATOM 669 O O . GLY A 1 89 ? 3.499 13.805 -1.421 1.00 56.50 89 GLY A O 1
ATOM 670 N N . LEU A 1 90 ? 4.471 11.785 -1.235 1.00 51.72 90 LEU A N 1
ATOM 671 C CA . LEU A 1 90 ? 4.938 12.031 0.130 1.00 51.72 90 LEU A CA 1
ATOM 672 C C . LEU A 1 90 ? 6.173 12.916 -0.008 1.00 51.72 90 LEU A C 1
ATOM 674 O O . LEU A 1 90 ? 7.197 12.492 -0.545 1.00 51.72 90 LEU A O 1
ATOM 678 N N . SER A 1 91 ? 6.054 14.174 0.403 1.00 50.47 91 SER A N 1
ATOM 679 C CA . SER A 1 91 ? 7.213 15.062 0.436 1.00 50.47 91 SER A CA 1
ATOM 680 C C . SER A 1 91 ? 8.320 14.406 1.271 1.00 50.47 91 SER A C 1
ATOM 682 O O . SER A 1 91 ? 8.020 13.747 2.268 1.00 50.47 91 SER A O 1
ATOM 684 N N . ASP A 1 92 ? 9.593 14.599 0.907 1.00 49.94 92 ASP A N 1
ATOM 685 C CA . ASP A 1 92 ? 10.744 14.082 1.674 1.00 49.94 92 ASP A CA 1
ATOM 686 C C . ASP A 1 92 ? 10.619 14.357 3.186 1.00 49.94 92 ASP A C 1
ATOM 688 O O . ASP A 1 92 ? 11.110 13.588 4.005 1.00 49.94 92 ASP A O 1
ATOM 692 N N . ALA A 1 93 ? 9.907 15.421 3.574 1.00 47.25 93 ALA A N 1
ATOM 693 C CA . ALA A 1 93 ? 9.605 15.769 4.958 1.00 47.25 93 ALA A CA 1
ATOM 694 C C . ALA A 1 93 ? 8.747 14.725 5.705 1.00 47.25 93 ALA A C 1
ATOM 696 O O . ALA A 1 93 ? 8.981 14.484 6.888 1.00 47.25 93 ALA A O 1
ATOM 697 N N . GLU A 1 94 ? 7.774 14.090 5.050 1.00 48.50 94 GLU A N 1
ATOM 698 C CA . GLU A 1 94 ? 6.904 13.077 5.666 1.00 48.50 94 GLU A CA 1
ATOM 699 C C . GLU A 1 94 ? 7.615 11.723 5.795 1.00 48.50 94 GLU A C 1
ATOM 701 O O . GLU A 1 94 ? 7.449 11.027 6.797 1.00 48.50 94 GLU A O 1
ATOM 706 N N . ILE A 1 95 ? 8.484 11.394 4.836 1.00 48.03 95 ILE A N 1
ATOM 707 C CA . ILE A 1 95 ? 9.321 10.184 4.847 1.00 48.03 95 ILE A CA 1
ATOM 708 C C . ILE A 1 95 ? 10.477 10.329 5.847 1.00 48.03 95 ILE A C 1
ATOM 710 O O . ILE A 1 95 ? 10.770 9.406 6.616 1.00 48.03 95 ILE A O 1
ATOM 714 N N . ALA A 1 96 ? 11.094 11.510 5.920 1.00 47.50 96 ALA A N 1
ATOM 715 C CA . ALA A 1 96 ? 12.113 11.823 6.917 1.00 47.50 96 ALA A CA 1
ATOM 716 C C . ALA A 1 96 ? 11.535 11.850 8.341 1.00 47.50 96 ALA A C 1
ATOM 718 O O . ALA A 1 96 ? 12.197 11.390 9.269 1.00 47.50 96 ALA A O 1
ATOM 719 N N . ALA A 1 97 ? 10.292 12.310 8.534 1.00 50.53 97 ALA A N 1
ATOM 720 C CA . ALA A 1 97 ? 9.622 12.279 9.838 1.00 50.53 97 ALA A CA 1
ATOM 721 C C . ALA A 1 97 ? 9.329 10.851 10.338 1.00 50.53 97 ALA A C 1
ATOM 723 O O . ALA A 1 97 ? 9.327 10.618 11.548 1.00 50.53 97 ALA A O 1
ATOM 724 N N . LEU A 1 98 ? 9.113 9.900 9.425 1.00 43.84 98 LEU A N 1
ATOM 725 C CA . LEU A 1 98 ? 8.963 8.475 9.745 1.00 43.84 98 LEU A CA 1
ATOM 726 C C . LEU A 1 98 ? 10.316 7.806 10.036 1.00 43.84 98 LEU A C 1
ATOM 728 O O . LEU A 1 98 ? 10.405 6.953 10.914 1.00 43.84 98 LEU A O 1
ATOM 732 N N . SER A 1 99 ? 11.379 8.247 9.362 1.00 40.84 99 SER A N 1
ATOM 733 C CA . SER A 1 99 ? 12.738 7.707 9.520 1.00 40.84 99 SER A CA 1
ATOM 734 C C . SER A 1 99 ? 13.487 8.276 10.737 1.00 40.84 99 SER A C 1
ATOM 736 O O . SER A 1 99 ? 14.395 7.637 11.256 1.00 40.84 99 SER A O 1
ATOM 738 N N . ALA A 1 100 ? 13.107 9.461 11.225 1.00 40.47 100 ALA A N 1
ATOM 739 C CA . ALA A 1 100 ? 13.752 10.147 12.352 1.00 40.47 100 ALA A CA 1
ATOM 740 C C . ALA A 1 100 ? 13.239 9.718 13.745 1.00 40.47 100 ALA A C 1
ATOM 742 O O . ALA A 1 100 ? 13.605 10.333 14.748 1.00 40.47 100 ALA A O 1
ATOM 743 N N . ARG A 1 101 ? 12.372 8.699 13.828 1.00 37.41 101 ARG A N 1
ATOM 744 C CA . ARG A 1 101 ? 11.839 8.154 1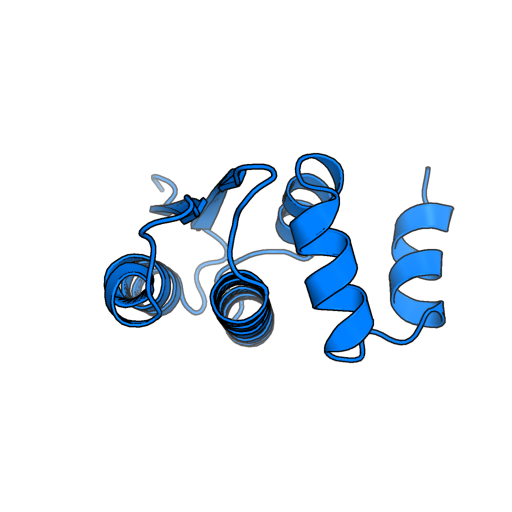5.094 1.00 37.41 101 ARG A CA 1
ATOM 745 C C . ARG A 1 101 ? 12.435 6.804 15.515 1.00 37.41 101 ARG A C 1
ATOM 747 O O . ARG A 1 101 ? 11.898 6.182 16.430 1.00 37.41 101 ARG A O 1
ATOM 754 N N . HIS A 1 102 ? 13.547 6.397 14.908 1.00 37.09 102 HIS A N 1
ATOM 755 C CA . HIS A 1 102 ? 14.354 5.254 15.339 1.00 37.09 102 HIS A CA 1
ATOM 756 C C . HIS A 1 102 ? 15.667 5.694 15.986 1.00 37.09 102 HIS A C 1
ATOM 758 O O . HIS A 1 102 ? 16.316 6.612 15.438 1.00 37.09 102 HIS A O 1
#

Foldseek 3Di:
DAAQEAEAEFDLPDDLVNCVVNLVSLVVLFPPQRYAYDYHYDPNGDLVSLLSSLVSVVVSCVRSSHDPVRVLVRCVVPVSSVVSNVVVDPDVVNVVVSVVPD

pLDDT: mean 82.15, std 15.17, range [37.09, 93.56]

Mean predicted aligned error: 6.86 Å

Sequence (102 aa):
MDKIKINLSSQMTTTLADLEPVRFGFEEAAGTESAELTTDIDDDSSDVVLFGIAQLIMVALKEQAVTKDQVTATLLTSPKLAEAFVRIGLSDAEIAALSARH

Solvent-accessible surface area (backbone atoms only — not comparable to full-atom values): 5730 Å² total; per-residue (Å²): 132,84,61,49,76,35,69,50,66,36,39,72,85,57,48,71,75,74,43,48,66,48,51,50,47,35,62,74,20,46,72,61,57,36,42,42,80,45,79,52,70,46,99,62,38,45,67,71,40,37,41,49,53,42,52,50,51,53,50,22,46,75,44,32,7,32,50,73,67,58,52,50,57,52,33,74,77,30,66,69,47,39,52,32,38,48,73,75,59,54,50,69,67,60,57,46,60,65,62,70,76,114

Nearest PDB structures (foldseek):
  5br1-assembly1_A  TM=2.906E-01  e=6.344E+00  Allorhizobium ampelinum S4

Secondary structure (DSSP, 8-state):
---EEEEE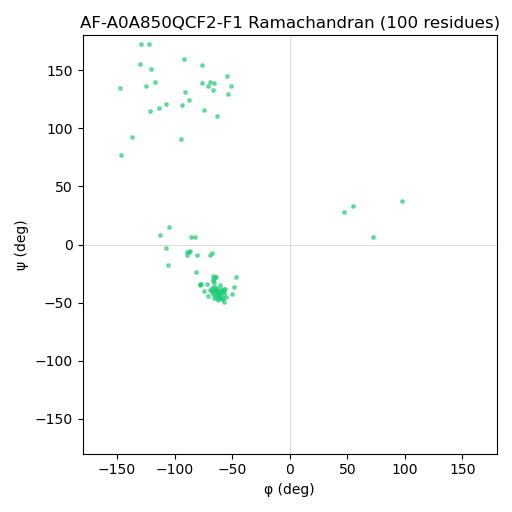EE-TT--SGGGHHHHHHHHHHTTT--EEEEEEE-TT--HHHHHHHHHHHHHHHHTTSS-HHHHHHHHHH-HHHHHHHHHHT--HHHHHHHHTT-

Radius of gyration: 12.95 Å; Cα contacts (8 Å, |Δi|>4): 144; chains: 1; bounding box: 28×27×31 Å